Protein AF-A0A820ITS0-F1 (afdb_monomer_lite)

Radius of gyration: 26.29 Å; chains: 1; bounding box: 49×64×68 Å

Secondary structure (DSSP, 8-state):
----------------------------------------------SS---TTTTS-SSPPB-SS---PPTT-EEES--EEEETT-TTSS---TTSS--TT--SEEEE--TT---EEE----GGGTS-HHHHHT--

Foldseek 3Di:
DDDDDDDDDDDDDDDDDDDDDDDDDDDDDDDPPPPPPPPPVQDAQPPDDQDDCPLQPPDDADAQDDADDRPQKDKDARKGKHFAPRVNDPDHHPPPDDDPVSPGIDMDRDDPMDMDIDHDDDCVNRHPPCVVPPDD

pLDDT: mean 71.97, std 22.75, range [32.03, 97.5]

Structure (mmCIF, N/CA/C/O backbone):
data_AF-A0A820ITS0-F1
#
_entry.id   AF-A0A820ITS0-F1
#
loop_
_atom_site.group_PDB
_atom_site.id
_atom_site.type_symbol
_atom_site.label_atom_id
_atom_site.label_alt_id
_atom_site.label_comp_id
_atom_site.label_asym_id
_atom_site.label_entity_id
_atom_site.label_seq_id
_atom_site.pdbx_PDB_ins_code
_atom_site.Cartn_x
_atom_site.Cartn_y
_atom_site.Cartn_z
_atom_site.occupancy
_atom_site.B_iso_or_equiv
_atom_site.auth_seq_id
_atom_site.auth_comp_id
_atom_site.auth_asym_id
_atom_site.auth_atom_id
_atom_site.pdbx_PDB_model_num
ATOM 1 N N . MET A 1 1 ? -34.104 18.056 -37.088 1.00 41.88 1 MET A N 1
ATOM 2 C CA . MET A 1 1 ? -33.691 17.458 -35.801 1.00 41.88 1 MET A CA 1
ATOM 3 C C . MET A 1 1 ? -33.014 18.570 -35.006 1.00 41.88 1 MET A C 1
ATOM 5 O O . MET A 1 1 ? -32.030 19.108 -35.486 1.00 41.88 1 MET A O 1
ATOM 9 N N . THR A 1 2 ? -33.775 19.197 -34.096 1.00 40.41 2 THR A N 1
ATOM 10 C CA . THR A 1 2 ? -33.510 19.229 -32.630 1.00 40.41 2 THR A CA 1
ATOM 11 C C . THR A 1 2 ? -32.267 20.062 -32.281 1.00 40.41 2 THR A C 1
ATOM 13 O O . THR A 1 2 ? -31.155 19.615 -32.503 1.00 40.41 2 THR A O 1
ATOM 16 N N . SER A 1 3 ? -32.410 21.359 -31.987 1.00 33.25 3 SER A N 1
ATOM 17 C CA . SER A 1 3 ? -32.768 21.970 -30.685 1.00 33.25 3 SER A CA 1
ATOM 18 C C . SER A 1 3 ? -31.632 21.951 -29.653 1.00 33.25 3 SER A C 1
ATOM 20 O O . SER A 1 3 ? -31.383 20.912 -29.061 1.00 33.25 3 SER A O 1
ATOM 22 N N . THR A 1 4 ? -31.101 23.160 -29.413 1.00 32.50 4 THR A N 1
ATOM 23 C CA . THR A 1 4 ? -30.694 23.787 -28.129 1.00 32.50 4 THR A CA 1
ATOM 24 C C . THR A 1 4 ? -29.579 23.120 -27.296 1.00 32.50 4 THR A C 1
ATOM 26 O O . THR A 1 4 ? -29.365 21.926 -27.368 1.00 32.50 4 THR A O 1
ATOM 29 N N . ALA A 1 5 ? -28.776 23.811 -26.486 1.00 36.09 5 ALA A N 1
ATOM 30 C CA . ALA A 1 5 ? -28.807 25.181 -25.993 1.00 36.09 5 ALA A CA 1
ATOM 31 C C . ALA A 1 5 ? -27.381 25.709 -25.752 1.00 36.09 5 ALA A C 1
ATOM 33 O O . ALA A 1 5 ? -26.447 24.961 -25.475 1.00 36.09 5 ALA A O 1
ATOM 34 N N . SER A 1 6 ? -27.278 27.035 -25.811 1.00 38.72 6 SER A N 1
ATOM 35 C CA . SER A 1 6 ? -26.198 27.842 -25.252 1.00 38.72 6 SER A CA 1
ATOM 36 C C . SER A 1 6 ? -26.213 27.747 -23.721 1.00 38.72 6 SER A C 1
ATOM 38 O O . SER A 1 6 ? -27.283 27.716 -23.113 1.00 38.72 6 SER A O 1
ATOM 40 N N . SER A 1 7 ? -25.047 27.720 -23.081 1.00 35.53 7 SER A N 1
ATOM 41 C CA . SER A 1 7 ? -24.927 27.930 -21.635 1.00 35.53 7 SER A CA 1
ATOM 42 C C . SER A 1 7 ? -23.656 28.710 -21.335 1.00 35.53 7 SER A C 1
ATOM 44 O O . SER A 1 7 ? -22.553 28.180 -21.258 1.00 35.53 7 SER A O 1
ATOM 46 N N . SER A 1 8 ? -23.854 30.014 -21.201 1.00 34.47 8 SER A N 1
ATOM 47 C CA . SER A 1 8 ? -22.975 30.966 -20.539 1.00 34.47 8 SER A CA 1
ATOM 48 C C . SER A 1 8 ? -22.933 30.681 -19.037 1.00 34.47 8 SER A C 1
ATOM 50 O O . SER A 1 8 ? -23.976 30.724 -18.384 1.00 34.47 8 SER A O 1
ATOM 52 N N . ILE A 1 9 ? -21.742 30.459 -18.479 1.00 35.97 9 ILE A N 1
ATOM 53 C CA . ILE A 1 9 ? -21.517 30.534 -17.031 1.00 35.97 9 ILE A CA 1
ATOM 54 C C . ILE A 1 9 ? -20.547 31.683 -16.777 1.00 35.97 9 ILE A C 1
ATOM 56 O O . ILE A 1 9 ? -19.340 31.587 -16.979 1.00 35.97 9 ILE A O 1
ATOM 60 N N . THR A 1 10 ? -21.142 32.799 -16.379 1.00 35.81 10 THR A N 1
ATOM 61 C CA . THR A 1 10 ? -20.491 33.992 -15.855 1.00 35.81 10 THR A CA 1
ATOM 62 C C . THR A 1 10 ? -19.825 33.661 -14.524 1.00 35.81 10 THR A C 1
ATOM 64 O O . THR A 1 10 ? -20.499 33.332 -13.551 1.00 35.81 10 THR A O 1
ATOM 67 N N . THR A 1 11 ? -18.505 33.796 -14.457 1.00 37.62 11 THR A N 1
ATOM 68 C CA . THR A 1 11 ? -17.782 34.028 -13.203 1.00 37.62 11 THR A CA 1
ATOM 69 C C . THR A 1 11 ? -18.053 35.448 -12.711 1.00 37.62 11 THR A C 1
ATOM 71 O O . THR A 1 11 ? -17.920 36.382 -13.506 1.00 37.62 11 THR A O 1
ATOM 74 N N . PRO A 1 12 ? -18.274 35.655 -11.408 1.00 36.22 12 PRO A N 1
ATOM 75 C CA . PRO A 1 12 ? -17.825 36.888 -10.788 1.00 36.22 12 PRO A CA 1
ATOM 76 C C . PRO A 1 12 ? -16.720 36.597 -9.773 1.00 36.22 12 PRO A C 1
ATOM 78 O O . PRO A 1 12 ? -16.911 35.916 -8.767 1.00 36.22 12 PRO A O 1
ATOM 81 N N . LEU A 1 13 ? -15.550 37.155 -10.071 1.00 36.25 13 LEU A N 1
ATOM 82 C CA . LEU A 1 13 ? -14.481 37.406 -9.122 1.00 36.25 13 LEU A CA 1
ATOM 83 C C . LEU A 1 13 ? -14.757 38.782 -8.501 1.00 36.25 13 LEU A C 1
ATOM 85 O O . LEU A 1 13 ? -14.658 39.775 -9.217 1.00 36.25 13 LEU A O 1
ATOM 89 N N . THR A 1 14 ? -15.046 38.864 -7.200 1.00 32.22 14 THR A N 1
ATOM 90 C CA . THR A 1 14 ? -14.895 40.134 -6.470 1.00 32.22 14 THR A CA 1
ATOM 91 C C . THR A 1 14 ? -14.582 39.883 -4.999 1.00 32.22 14 THR A C 1
ATOM 93 O O . THR A 1 14 ? -15.432 39.463 -4.220 1.00 32.22 14 THR A O 1
ATOM 96 N N . SER A 1 15 ? -13.334 40.165 -4.625 1.00 34.19 15 SER A N 1
ATOM 97 C CA . SER A 1 15 ? -12.944 40.450 -3.247 1.00 34.19 15 SER A CA 1
ATOM 98 C C . SER A 1 15 ? -13.398 41.869 -2.911 1.00 34.19 15 SER A C 1
ATOM 100 O O . SER A 1 15 ? -13.127 42.807 -3.663 1.00 34.19 15 SER A O 1
ATOM 102 N N . THR A 1 16 ? -14.097 42.051 -1.796 1.00 32.03 16 THR A N 1
ATOM 103 C CA . THR A 1 16 ? -14.293 43.371 -1.192 1.00 32.03 16 THR A CA 1
ATOM 104 C C . THR A 1 16 ? -14.277 43.205 0.318 1.00 32.03 16 THR A C 1
ATOM 106 O O . THR A 1 16 ? -15.203 42.666 0.916 1.00 32.03 16 THR A O 1
ATOM 109 N N . SER A 1 17 ? -13.179 43.650 0.923 1.00 39.50 17 SER A N 1
ATOM 110 C CA . SER A 1 17 ? -13.069 43.874 2.357 1.00 39.50 17 SER A CA 1
ATOM 111 C C . SER A 1 17 ? -13.945 45.057 2.756 1.00 39.50 17 SER A C 1
ATOM 113 O O . SER A 1 17 ? -13.823 46.138 2.181 1.00 39.50 17 SER A O 1
ATOM 115 N N . SER A 1 18 ? -14.758 44.889 3.795 1.00 39.91 18 SER A N 1
ATOM 116 C CA . SER A 1 18 ? -15.326 46.008 4.547 1.00 39.91 18 SER A CA 1
ATOM 117 C C . SER A 1 18 ? -15.427 45.649 6.028 1.00 39.91 18 SER A C 1
ATOM 119 O O . SER A 1 18 ? -16.081 44.684 6.412 1.00 39.91 18 SER A O 1
ATOM 121 N N . THR A 1 19 ? -14.751 46.447 6.845 1.00 41.66 19 THR A N 1
ATOM 122 C CA . THR A 1 19 ? -14.820 46.521 8.305 1.00 41.66 19 THR A CA 1
ATOM 123 C C . THR A 1 19 ? -16.155 47.114 8.748 1.00 41.66 19 THR A C 1
ATOM 125 O O . THR A 1 19 ? -16.539 48.170 8.249 1.00 41.66 19 THR A O 1
ATOM 128 N N . THR A 1 20 ? -16.820 46.536 9.755 1.00 35.38 20 THR A N 1
ATOM 129 C CA . THR A 1 20 ? -17.687 47.317 10.659 1.00 35.3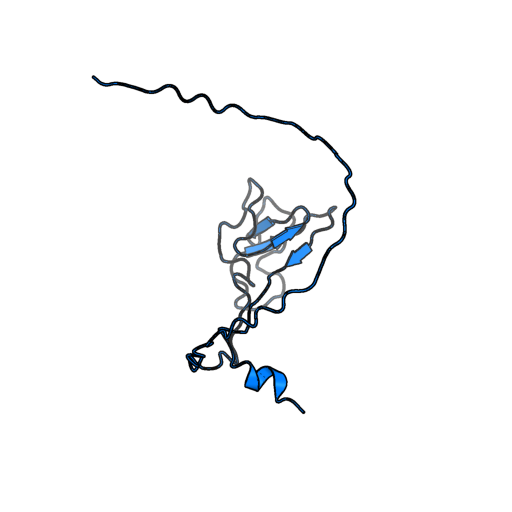8 20 THR A CA 1
ATOM 130 C C . THR A 1 20 ? -17.872 46.617 12.006 1.00 35.38 20 THR A C 1
ATOM 132 O O . THR A 1 20 ? -18.342 45.487 12.091 1.00 35.38 20 THR A O 1
ATOM 135 N N . THR A 1 21 ? -17.485 47.316 13.068 1.00 41.22 21 THR A N 1
ATOM 136 C CA . THR A 1 21 ? -17.756 47.025 14.478 1.00 41.22 21 THR A CA 1
ATOM 137 C C . THR A 1 21 ? -19.232 47.280 14.782 1.00 41.22 21 THR A C 1
ATOM 139 O O . THR A 1 21 ? -19.733 48.329 14.385 1.00 41.22 21 THR A O 1
ATOM 142 N N . SER A 1 22 ? -19.906 46.407 15.541 1.00 32.47 22 SER A N 1
ATOM 143 C CA . SER A 1 22 ? -20.938 46.795 16.522 1.00 32.47 22 SER A CA 1
ATOM 144 C C . SER A 1 22 ? -21.392 45.614 17.383 1.00 32.47 22 SER A C 1
ATOM 146 O O . SER A 1 22 ? -21.718 44.535 16.902 1.00 32.47 22 SER A O 1
ATOM 148 N N . SER A 1 23 ? -21.399 45.878 18.683 1.00 42.72 23 SER A N 1
ATOM 149 C CA . SER A 1 23 ? -21.990 45.139 19.798 1.00 42.72 23 SER A CA 1
ATOM 150 C C . SER A 1 23 ? -23.489 44.861 19.638 1.00 42.72 23 SER A C 1
ATOM 152 O O . SER A 1 23 ? -24.195 45.748 19.167 1.00 42.72 23 SER A O 1
ATOM 154 N N . THR A 1 24 ? -23.998 43.735 20.162 1.00 34.03 24 THR A N 1
ATOM 155 C CA . THR A 1 24 ? -25.052 43.682 21.210 1.00 34.03 24 THR A CA 1
ATOM 156 C C . THR A 1 24 ? -25.539 42.251 21.511 1.00 34.03 24 THR A C 1
ATOM 158 O O . THR A 1 24 ? -25.835 41.475 20.616 1.00 34.03 24 THR A O 1
ATOM 161 N N . THR A 1 25 ? -25.645 41.979 22.817 1.00 34.34 25 THR A N 1
ATOM 162 C CA . THR A 1 25 ? -26.730 41.273 23.526 1.00 34.34 25 THR A CA 1
ATOM 163 C C . THR A 1 25 ? -27.009 39.783 23.269 1.00 34.34 25 THR A C 1
ATOM 165 O O . THR A 1 25 ? -27.452 39.348 22.214 1.00 34.34 25 THR A O 1
ATOM 168 N N . SER A 1 26 ? -26.852 39.029 24.358 1.00 43.00 26 SER A N 1
ATOM 169 C CA . SER A 1 26 ? -27.226 37.636 24.591 1.00 43.00 26 SER A CA 1
ATOM 170 C C . SER A 1 26 ? -28.675 37.296 24.223 1.00 43.00 26 SER A C 1
ATOM 172 O O . SER A 1 26 ? -29.610 37.998 24.603 1.00 43.00 26 SER A O 1
ATOM 174 N N . THR A 1 27 ? -28.885 36.128 23.616 1.00 33.97 27 THR A N 1
ATOM 175 C CA . THR A 1 27 ? -30.142 35.374 23.739 1.00 33.97 27 THR A CA 1
ATOM 176 C C . THR A 1 27 ? -29.813 33.884 23.702 1.00 33.97 27 THR A C 1
ATOM 178 O O . THR A 1 27 ? -29.440 33.335 22.670 1.00 33.97 27 THR A O 1
ATOM 181 N N . THR A 1 28 ? -29.885 33.234 24.861 1.00 40.16 28 THR A N 1
ATOM 182 C CA . THR A 1 28 ? -29.683 31.791 25.003 1.00 40.16 28 THR A CA 1
ATOM 183 C C . THR A 1 28 ? -30.956 31.086 24.547 1.00 40.16 28 THR A C 1
ATOM 185 O O . THR A 1 28 ? -31.938 31.033 25.284 1.00 40.16 28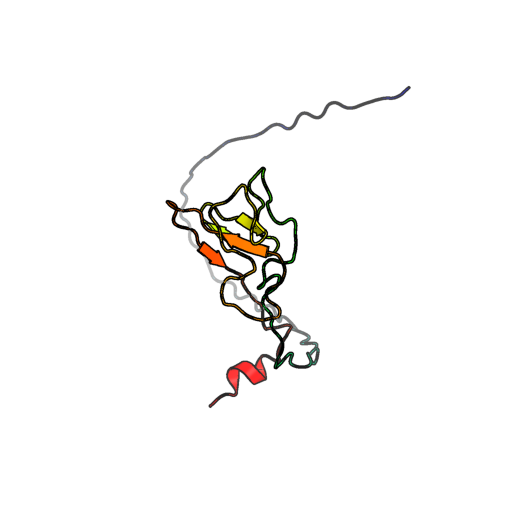 THR A O 1
ATOM 188 N N . THR A 1 29 ? -30.965 30.564 23.324 1.00 38.75 29 THR A N 1
ATOM 189 C CA . THR A 1 29 ? -31.999 29.631 22.865 1.00 38.75 29 THR A CA 1
ATOM 190 C C . THR A 1 29 ? -31.456 28.219 23.037 1.00 38.75 29 THR A C 1
ATOM 192 O O . THR A 1 29 ? -30.667 27.741 22.227 1.00 38.75 29 THR A O 1
ATOM 195 N N . SER A 1 30 ? -31.835 27.558 24.128 1.00 44.28 30 SER A N 1
ATOM 196 C CA . SER A 1 30 ? -31.520 26.146 24.346 1.00 44.28 30 SER A CA 1
ATOM 197 C C . SER A 1 30 ? -32.312 25.299 23.348 1.00 44.28 30 SER A C 1
ATOM 199 O O . SER A 1 30 ? -33.513 25.101 23.523 1.00 44.28 30 SER A O 1
ATOM 201 N N . LEU A 1 31 ? -31.657 24.818 22.288 1.00 45.41 31 LEU A N 1
ATOM 202 C CA . LEU A 1 31 ? -32.205 23.759 21.442 1.00 45.41 31 LEU A CA 1
ATOM 203 C C . LEU A 1 31 ? -32.060 22.426 22.182 1.00 45.41 31 LEU A C 1
ATOM 205 O O . LEU A 1 31 ? -30.956 21.921 22.376 1.00 45.41 31 LEU A O 1
ATOM 209 N N . THR A 1 32 ? -33.185 21.849 22.588 1.00 47.66 32 THR A N 1
ATOM 210 C CA . THR A 1 32 ? -33.262 20.468 23.063 1.00 47.66 32 THR A CA 1
ATOM 211 C C . THR A 1 32 ? -33.162 19.544 21.852 1.00 47.66 32 THR A C 1
ATOM 213 O O . THR A 1 32 ? -34.160 19.210 21.218 1.00 47.66 32 THR A O 1
ATOM 216 N N . THR A 1 33 ? -31.944 19.154 21.484 1.00 44.41 33 THR A N 1
ATOM 217 C CA . THR A 1 33 ? -31.723 18.136 20.454 1.00 44.41 33 THR A CA 1
ATOM 218 C C . THR A 1 33 ? -31.997 16.773 21.079 1.00 44.41 33 THR A C 1
ATOM 220 O O . THR A 1 33 ? -31.174 16.241 21.820 1.00 44.41 33 THR A O 1
ATOM 223 N N . THR A 1 34 ? -33.174 16.200 20.828 1.00 43.03 34 THR A N 1
ATOM 224 C CA . THR A 1 34 ? -33.442 14.795 21.153 1.00 43.03 34 THR A CA 1
ATOM 225 C C . THR A 1 34 ? -32.614 13.928 20.206 1.00 43.03 34 THR A C 1
ATOM 227 O O . THR A 1 34 ? -33.059 13.570 19.119 1.00 43.03 34 THR A O 1
ATOM 230 N N . THR A 1 35 ? -31.376 13.620 20.585 1.00 47.41 35 THR A N 1
ATOM 231 C CA . THR A 1 35 ? -30.590 12.574 19.933 1.00 47.41 35 THR A CA 1
ATOM 232 C C . THR A 1 35 ? -31.221 11.234 20.289 1.00 47.41 35 THR A C 1
ATOM 234 O O . THR A 1 35 ? -30.962 10.669 21.350 1.00 47.41 35 THR A O 1
ATOM 237 N N . THR A 1 36 ? -32.088 10.724 19.417 1.00 40.72 36 THR A N 1
ATOM 238 C CA . THR A 1 36 ? -32.414 9.298 19.389 1.00 40.72 36 THR A CA 1
ATOM 239 C C . THR A 1 36 ? -31.149 8.551 18.994 1.00 40.72 36 THR A C 1
ATOM 241 O O . THR A 1 36 ? -30.854 8.378 17.812 1.00 40.72 36 THR A O 1
ATOM 244 N N . THR A 1 37 ? -30.364 8.160 19.996 1.00 48.59 37 THR A N 1
ATOM 245 C CA . THR A 1 37 ? -29.227 7.261 19.835 1.00 48.59 37 THR A CA 1
ATOM 246 C C . THR A 1 37 ? -29.791 5.879 19.537 1.00 48.59 37 THR A C 1
ATOM 248 O O . THR A 1 37 ? -30.033 5.073 20.434 1.00 48.59 37 THR A O 1
ATOM 251 N N . THR A 1 38 ? -30.068 5.604 18.266 1.00 46.78 38 THR A N 1
ATOM 252 C CA . THR A 1 38 ? -30.229 4.227 17.811 1.00 46.78 38 THR A CA 1
ATOM 253 C C . THR A 1 38 ? -28.852 3.589 17.946 1.00 46.78 38 THR A C 1
ATOM 255 O O . THR A 1 38 ? -28.009 3.752 17.068 1.00 46.78 38 THR A O 1
ATOM 258 N N . SER A 1 39 ? -28.595 2.928 19.079 1.00 51.97 39 SER A N 1
ATOM 259 C CA . SER A 1 39 ? -27.429 2.062 19.256 1.00 51.97 39 SER A CA 1
ATOM 260 C C . SER A 1 39 ? -27.537 0.919 18.254 1.00 51.97 39 SER A C 1
ATOM 262 O O . SER A 1 39 ? -28.071 -0.148 18.557 1.00 51.97 39 SER A O 1
ATOM 264 N N . ALA A 1 40 ? -27.047 1.146 17.037 1.00 58.03 40 ALA A N 1
ATOM 265 C CA . ALA A 1 40 ? -26.638 0.058 16.178 1.00 58.03 40 ALA A CA 1
ATOM 266 C C . ALA A 1 40 ? -25.576 -0.707 16.970 1.00 58.03 40 ALA A C 1
ATOM 268 O O . ALA A 1 40 ? -24.526 -0.167 17.307 1.00 58.03 40 ALA A O 1
ATOM 269 N N . THR A 1 41 ? -25.897 -1.937 17.362 1.00 52.56 41 THR A N 1
ATOM 270 C CA . THR A 1 41 ? -24.906 -2.827 17.960 1.00 52.56 41 THR A CA 1
ATOM 271 C C . THR A 1 41 ? -23.997 -3.268 16.822 1.00 52.56 41 THR A C 1
ATOM 273 O O . THR A 1 41 ? -24.262 -4.267 16.160 1.00 52.56 41 THR A O 1
ATOM 276 N N . THR A 1 42 ? -22.982 -2.464 16.522 1.00 59.03 42 THR A N 1
ATOM 277 C CA . THR A 1 42 ? -21.907 -2.845 15.613 1.00 59.03 42 THR A CA 1
ATOM 278 C C . THR A 1 42 ? -21.159 -4.003 16.259 1.00 59.03 42 THR A C 1
ATOM 280 O O . THR A 1 42 ? -20.593 -3.882 17.348 1.00 59.03 42 THR A O 1
ATOM 283 N N . THR A 1 43 ? -21.230 -5.175 15.625 1.00 66.81 43 THR A N 1
ATOM 284 C CA . THR A 1 43 ? -20.371 -6.301 15.982 1.00 66.81 43 THR A CA 1
ATOM 285 C C . THR A 1 43 ? -18.938 -5.849 15.779 1.00 66.81 43 THR A C 1
ATOM 287 O O . THR A 1 43 ? -18.571 -5.452 14.680 1.00 66.81 43 THR A O 1
ATOM 290 N N . ALA A 1 44 ? -18.155 -5.872 16.851 1.00 69.00 44 ALA A N 1
ATOM 291 C CA . ALA A 1 44 ? -16.795 -5.382 16.812 1.00 69.00 44 ALA A CA 1
ATOM 292 C C . ALA A 1 44 ? -15.947 -6.206 15.828 1.00 69.00 44 ALA A C 1
ATOM 294 O O . ALA A 1 44 ? -15.783 -7.418 15.991 1.00 69.00 44 ALA A O 1
ATOM 295 N N . ALA A 1 45 ? -15.413 -5.537 14.814 1.00 76.25 45 ALA A N 1
ATOM 296 C CA . ALA A 1 45 ? -14.552 -6.070 13.779 1.00 76.25 45 ALA A CA 1
ATOM 297 C C . ALA A 1 45 ? -13.117 -6.192 14.310 1.00 76.25 45 ALA A C 1
ATOM 299 O O . ALA A 1 45 ? -12.208 -5.442 13.954 1.00 76.25 45 ALA A O 1
ATOM 300 N N . PHE A 1 46 ? -12.920 -7.134 15.229 1.00 82.31 46 PHE A N 1
ATOM 301 C CA . PHE A 1 46 ? -11.591 -7.494 15.711 1.00 82.31 46 PHE A CA 1
ATOM 302 C C . PHE A 1 46 ? -10.939 -8.534 14.800 1.00 82.31 46 PHE A C 1
ATOM 304 O O . PHE A 1 46 ? -11.617 -9.332 14.155 1.00 82.31 46 PHE A O 1
ATOM 311 N N . ASN A 1 47 ? -9.603 -8.559 14.809 1.00 87.94 47 ASN A N 1
ATOM 312 C CA . ASN A 1 47 ? -8.789 -9.534 14.077 1.00 87.94 47 ASN A CA 1
ATOM 313 C C . ASN A 1 47 ? -8.980 -9.507 12.546 1.00 87.94 47 ASN A C 1
ATOM 315 O O . ASN A 1 47 ? -8.784 -10.517 11.873 1.00 87.94 47 ASN A O 1
ATOM 319 N N . ILE A 1 48 ? -9.349 -8.348 11.996 1.00 90.19 48 ILE A N 1
ATOM 320 C CA . ILE A 1 48 ? -9.360 -8.088 10.555 1.00 90.19 48 ILE A CA 1
ATOM 321 C C . ILE A 1 48 ? -8.446 -6.906 10.227 1.00 90.19 48 ILE A C 1
ATOM 323 O O . ILE A 1 48 ? -8.241 -6.020 11.058 1.00 90.19 48 ILE A O 1
ATOM 327 N N . ASN A 1 49 ? -7.900 -6.883 9.011 1.00 90.75 49 ASN A N 1
ATOM 328 C CA . ASN A 1 49 ? -7.176 -5.720 8.513 1.00 90.75 49 ASN A CA 1
ATOM 329 C C . ASN A 1 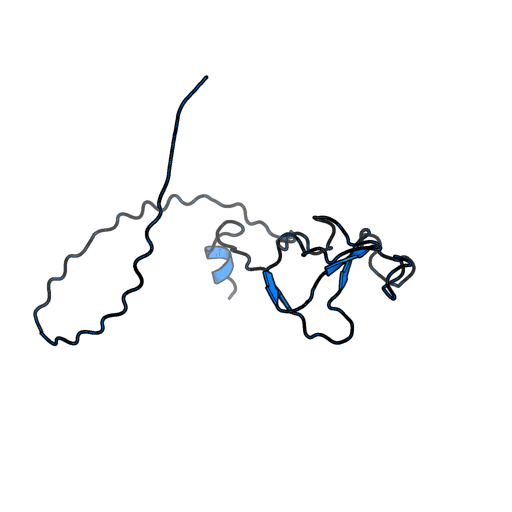49 ? -8.180 -4.693 7.971 1.00 90.75 49 ASN A C 1
ATOM 331 O O . ASN A 1 49 ? -8.932 -4.995 7.049 1.00 90.75 49 ASN A O 1
ATOM 335 N N . LEU A 1 50 ? -8.182 -3.490 8.544 1.00 93.69 50 LEU A N 1
ATOM 336 C CA . LEU A 1 50 ? -9.030 -2.381 8.096 1.00 93.69 50 LEU A CA 1
ATOM 337 C C . LEU A 1 50 ? -8.365 -1.534 6.999 1.00 93.69 50 LEU A C 1
ATOM 339 O O . LEU A 1 50 ? -9.015 -0.671 6.412 1.00 93.69 50 LEU A O 1
ATOM 343 N N . ILE A 1 51 ? -7.075 -1.754 6.726 1.00 95.06 51 ILE A N 1
ATOM 344 C CA . ILE A 1 51 ? -6.370 -1.088 5.631 1.00 95.06 51 ILE A CA 1
ATOM 345 C C . ILE A 1 51 ? -6.883 -1.671 4.321 1.00 95.06 51 ILE A C 1
ATOM 347 O O . ILE A 1 51 ? -6.719 -2.857 4.034 1.00 95.06 51 ILE A O 1
ATOM 351 N N . THR A 1 52 ? -7.477 -0.814 3.503 1.00 95.00 52 THR A N 1
ATOM 352 C CA . THR A 1 52 ? -7.897 -1.197 2.155 1.00 95.00 52 THR A CA 1
ATOM 353 C C . THR A 1 52 ? -6.690 -1.198 1.224 1.00 95.00 52 THR A C 1
ATOM 355 O O . THR A 1 52 ? -5.836 -0.325 1.338 1.00 95.00 52 THR A O 1
ATOM 358 N N . ASN A 1 53 ? -6.590 -2.160 0.303 1.00 95.00 53 ASN A N 1
ATOM 359 C CA . ASN A 1 53 ? -5.481 -2.221 -0.660 1.00 95.00 53 ASN A CA 1
ATOM 360 C C . ASN A 1 53 ? -4.088 -2.078 -0.001 1.00 95.00 53 ASN A C 1
ATOM 362 O O . ASN A 1 53 ? -3.245 -1.303 -0.458 1.00 95.00 53 ASN A O 1
ATOM 366 N N . GLY A 1 54 ? -3.878 -2.741 1.143 1.00 94.19 54 GLY A N 1
ATOM 367 C CA . GLY A 1 54 ? -2.607 -2.692 1.876 1.00 94.19 54 GLY A CA 1
ATOM 368 C C . GLY A 1 54 ? -1.463 -3.417 1.165 1.00 94.19 54 GLY A C 1
ATOM 369 O O . GLY A 1 54 ? -0.297 -3.128 1.413 1.00 94.19 54 GLY A O 1
ATOM 370 N N . ASP A 1 55 ? -1.819 -4.329 0.272 1.00 93.06 55 ASP A N 1
ATOM 371 C CA . ASP A 1 55 ? -0.959 -5.184 -0.540 1.00 93.06 55 ASP A CA 1
ATOM 372 C C . ASP A 1 55 ? -0.734 -4.649 -1.962 1.00 93.06 55 ASP A C 1
ATOM 374 O O . ASP A 1 55 ? 0.032 -5.238 -2.709 1.00 93.06 55 ASP A O 1
ATOM 378 N N . ALA A 1 56 ? -1.348 -3.519 -2.326 1.00 93.94 56 ALA A N 1
ATOM 379 C CA . ALA A 1 56 ? -1.276 -2.942 -3.668 1.00 93.94 56 ALA A CA 1
ATOM 380 C C . ALA A 1 56 ? -1.901 -3.817 -4.774 1.00 93.94 56 ALA A C 1
ATOM 382 O O . ALA A 1 56 ? -1.531 -3.678 -5.936 1.00 93.94 56 ALA A O 1
ATOM 383 N N . GLU A 1 57 ? -2.860 -4.690 -4.460 1.00 94.19 57 GLU A N 1
ATOM 384 C CA . GLU A 1 57 ? -3.510 -5.568 -5.450 1.00 94.19 57 GLU A CA 1
ATOM 385 C C . GLU A 1 57 ? -4.811 -4.986 -6.032 1.00 94.19 57 GLU A C 1
ATOM 387 O O . GLU A 1 57 ? -5.405 -5.533 -6.962 1.00 94.19 57 GLU A O 1
ATOM 392 N N . THR A 1 58 ? -5.276 -3.847 -5.515 1.00 94.12 58 THR A N 1
ATOM 393 C CA . THR A 1 58 ? -6.449 -3.141 -6.044 1.00 94.12 58 THR A CA 1
ATOM 394 C C . THR A 1 58 ? -6.029 -2.044 -7.012 1.00 94.12 58 THR A C 1
ATOM 396 O O . THR A 1 58 ? -5.319 -1.109 -6.647 1.00 94.12 58 THR A O 1
ATOM 399 N N . GLY A 1 59 ? -6.555 -2.106 -8.234 1.00 89.62 59 GLY A N 1
ATOM 400 C CA . GLY A 1 59 ? -6.231 -1.165 -9.305 1.00 89.62 59 GLY A CA 1
ATOM 401 C C . GLY A 1 59 ? -5.289 -1.774 -10.336 1.00 89.62 59 GLY A C 1
ATOM 402 O O . GLY A 1 59 ? -5.027 -2.972 -10.329 1.00 89.62 59 GLY A O 1
ATOM 403 N N . SER A 1 60 ? -4.829 -0.952 -11.278 1.00 88.19 60 SER A N 1
ATOM 404 C CA . SER A 1 60 ? -3.836 -1.400 -12.255 1.00 88.19 60 SER A CA 1
ATOM 405 C C . SER A 1 60 ? -2.441 -1.287 -11.662 1.00 88.19 60 SER A C 1
ATOM 407 O O . SER A 1 60 ? -2.065 -0.254 -11.117 1.00 88.19 60 SER A O 1
ATOM 409 N N . CYS A 1 61 ? -1.656 -2.340 -11.822 1.00 86.88 61 CYS A N 1
ATOM 410 C CA . CYS A 1 61 ? -0.238 -2.279 -11.546 1.00 86.88 61 CYS A CA 1
ATOM 411 C C . CYS A 1 61 ? 0.473 -1.795 -12.798 1.00 86.88 61 CYS A C 1
ATOM 413 O O . CYS A 1 61 ? 0.283 -2.345 -13.886 1.00 86.88 61 CYS A O 1
ATOM 415 N N . GLN A 1 62 ? 1.279 -0.755 -12.646 1.00 80.25 62 GLN A N 1
ATOM 416 C CA . GLN A 1 62 ? 2.123 -0.256 -13.706 1.00 80.25 62 GLN A CA 1
ATOM 417 C C . GLN A 1 62 ? 3.069 -1.372 -14.168 1.00 80.25 62 GLN A C 1
ATOM 419 O O . GLN A 1 62 ? 3.843 -1.920 -13.382 1.00 80.25 62 GLN A O 1
ATOM 424 N N . GLY A 1 63 ? 2.975 -1.673 -15.462 1.00 70.94 63 GLY A N 1
ATOM 425 C CA . GLY A 1 63 ? 4.024 -2.331 -16.229 1.00 70.94 63 GLY A CA 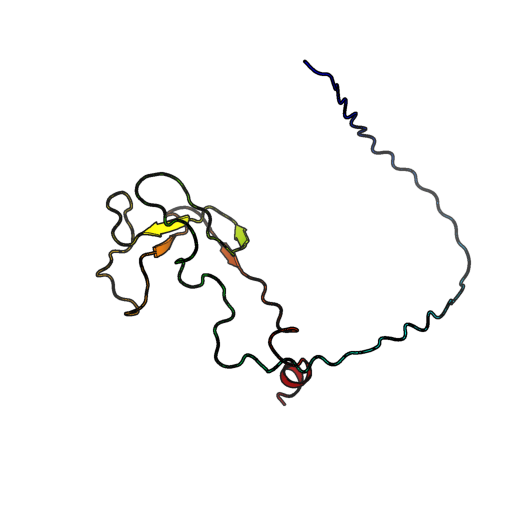1
ATOM 426 C C . GLY A 1 63 ? 4.895 -1.297 -16.958 1.00 70.94 63 GLY A C 1
ATOM 427 O O . GLY A 1 63 ? 5.078 -0.161 -16.521 1.00 70.94 63 GLY A O 1
ATOM 428 N N . SER A 1 64 ? 5.325 -1.619 -18.175 1.00 62.97 64 SER A N 1
ATOM 429 C CA . SER A 1 64 ? 6.299 -0.829 -18.938 1.00 62.97 64 SER A CA 1
ATOM 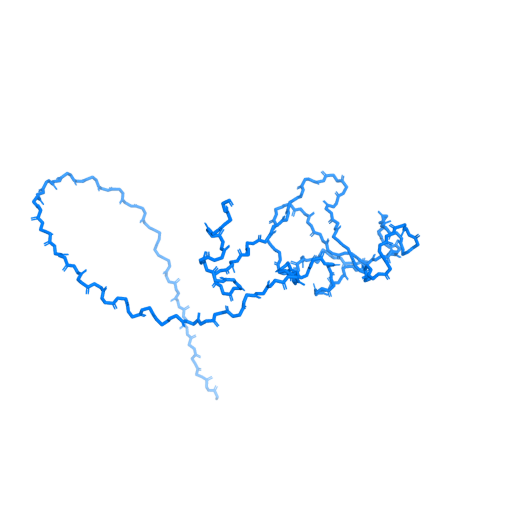430 C C . SER A 1 64 ? 5.883 0.584 -19.390 1.00 62.97 64 SER A C 1
ATOM 432 O O . SER A 1 64 ? 6.630 1.218 -20.139 1.00 62.97 64 SER A O 1
ATOM 434 N N . SER A 1 65 ? 4.713 1.121 -19.020 1.00 55.19 65 SER A N 1
ATOM 435 C CA . SER A 1 65 ? 4.289 2.473 -19.432 1.00 55.19 65 SER A CA 1
ATOM 436 C C . SER A 1 65 ? 3.283 3.127 -18.475 1.00 55.19 65 SER A C 1
ATOM 438 O O . SER A 1 65 ? 2.148 2.680 -18.368 1.00 55.19 65 SER A O 1
ATOM 440 N N . GLY A 1 66 ? 3.686 4.257 -17.878 1.00 64.25 66 GLY A N 1
ATOM 441 C CA . GLY A 1 66 ? 2.802 5.231 -17.216 1.00 64.25 66 GLY A CA 1
ATOM 442 C C . GLY A 1 66 ? 2.596 5.042 -15.708 1.00 64.25 66 GLY A C 1
ATOM 443 O O . GLY A 1 66 ? 2.397 3.935 -15.239 1.00 64.25 66 GLY A O 1
ATOM 444 N N . ILE A 1 67 ? 2.604 6.145 -14.950 1.00 69.81 67 ILE A N 1
ATOM 445 C CA . ILE A 1 67 ? 2.370 6.154 -13.494 1.00 69.81 67 ILE A CA 1
ATOM 446 C C . ILE A 1 67 ? 0.923 5.747 -13.209 1.00 69.81 67 ILE A C 1
ATOM 448 O O . ILE A 1 67 ? 0.006 6.394 -13.717 1.00 69.81 67 ILE A O 1
ATOM 452 N N . THR A 1 68 ? 0.719 4.725 -12.373 1.00 80.56 68 THR A N 1
ATOM 453 C CA . THR A 1 68 ? -0.621 4.377 -11.888 1.00 80.56 68 THR A CA 1
ATOM 454 C C . THR A 1 68 ? -0.780 4.774 -10.431 1.00 80.56 68 THR A C 1
ATOM 456 O O . THR A 1 68 ? -0.033 4.325 -9.564 1.00 80.56 68 THR A O 1
ATOM 459 N N . SER A 1 69 ? -1.773 5.620 -10.164 1.00 87.31 69 SER A N 1
ATOM 460 C CA . SER A 1 69 ? -2.111 6.050 -8.813 1.00 87.31 69 SER A CA 1
ATOM 461 C C . SER A 1 69 ? -2.618 4.880 -7.962 1.00 87.31 69 SER A C 1
ATOM 463 O O . SER A 1 69 ? -3.557 4.200 -8.383 1.00 87.31 69 SER A O 1
ATOM 465 N N . PRO A 1 70 ? -2.074 4.685 -6.748 1.00 91.25 70 PRO A N 1
ATOM 466 C CA . PRO A 1 70 ? -2.594 3.725 -5.782 1.00 91.25 70 PRO A CA 1
ATOM 467 C C . PRO A 1 70 ? -4.074 3.961 -5.473 1.00 91.25 70 PRO A C 1
ATOM 469 O O . PRO A 1 70 ? -4.470 5.044 -5.034 1.00 91.25 70 PRO A O 1
ATOM 472 N N . VAL A 1 71 ? -4.903 2.938 -5.671 1.00 93.12 71 VAL A N 1
ATOM 473 C CA . VAL A 1 71 ? -6.341 3.018 -5.383 1.00 93.12 71 VAL A CA 1
ATOM 474 C C . VAL A 1 71 ? -6.576 2.934 -3.873 1.00 93.12 71 VAL A C 1
ATOM 476 O O . VAL A 1 71 ? -5.998 2.081 -3.205 1.00 93.12 71 VAL A O 1
ATOM 479 N N . GLY A 1 72 ? -7.434 3.801 -3.328 1.00 94.44 72 GLY A N 1
ATOM 480 C CA . GLY A 1 72 ? -7.816 3.787 -1.905 1.00 94.44 72 GLY A CA 1
ATOM 481 C C . GLY A 1 72 ? -6.855 4.517 -0.959 1.00 94.44 72 GLY A C 1
ATOM 482 O O . GLY A 1 72 ? -7.113 4.587 0.240 1.00 94.44 72 GLY A O 1
ATOM 483 N N . TRP A 1 73 ? -5.778 5.108 -1.478 1.00 95.56 73 TRP A N 1
ATOM 484 C CA . TRP A 1 73 ? -4.777 5.815 -0.681 1.00 95.56 73 TRP A CA 1
ATOM 485 C C . TRP A 1 73 ? -4.781 7.317 -0.953 1.00 95.56 73 TRP A C 1
ATOM 487 O O . TRP A 1 73 ? -4.875 7.755 -2.098 1.00 95.56 73 TRP A O 1
ATOM 497 N N . ASN A 1 74 ? -4.602 8.110 0.103 1.00 96.06 74 ASN A N 1
ATOM 498 C CA . ASN A 1 74 ? -4.160 9.495 -0.037 1.00 96.06 74 ASN A CA 1
ATOM 499 C C . ASN A 1 74 ? -2.635 9.515 -0.073 1.00 96.06 74 ASN A C 1
ATOM 501 O O . ASN A 1 74 ? -1.996 8.691 0.585 1.00 96.06 74 ASN A O 1
ATOM 505 N N . TYR A 1 75 ? -2.045 10.443 -0.822 1.00 94.19 75 TYR A N 1
ATOM 506 C CA . TYR A 1 75 ? -0.596 10.498 -0.963 1.00 94.19 75 TYR A CA 1
ATOM 507 C C . TYR A 1 75 ? -0.075 11.888 -1.326 1.00 94.19 75 TYR A C 1
ATOM 509 O O . TYR A 1 75 ? -0.795 12.732 -1.862 1.00 94.19 75 TYR A O 1
ATOM 517 N N . ASN A 1 76 ? 1.205 12.107 -1.034 1.00 93.06 76 ASN A N 1
ATOM 518 C CA . ASN A 1 76 ? 1.988 13.253 -1.477 1.00 93.06 76 ASN A CA 1
ATOM 519 C C . ASN A 1 76 ? 3.294 12.750 -2.106 1.00 93.06 76 ASN A C 1
ATOM 521 O O . ASN A 1 76 ? 3.888 11.789 -1.620 1.00 93.06 76 ASN A O 1
ATOM 525 N N . GLY A 1 77 ? 3.745 13.416 -3.165 1.00 90.31 77 GLY A N 1
ATOM 526 C CA . GLY A 1 77 ? 4.896 12.996 -3.956 1.00 90.31 77 GLY A CA 1
ATOM 527 C C . GLY A 1 77 ? 4.551 11.938 -5.013 1.00 90.31 77 GLY A C 1
ATOM 528 O O . GLY A 1 77 ? 3.399 11.507 -5.133 1.00 90.31 77 GLY A O 1
ATOM 529 N N . PRO A 1 78 ? 5.536 11.556 -5.841 1.00 88.56 78 PRO A N 1
ATOM 530 C CA . PRO A 1 78 ? 5.345 10.579 -6.897 1.00 88.56 78 PRO A CA 1
ATOM 531 C C . PRO A 1 78 ? 5.323 9.157 -6.326 1.00 88.56 78 PRO A C 1
ATOM 533 O O . PRO A 1 78 ? 6.352 8.581 -5.975 1.00 88.56 78 PRO A O 1
ATOM 536 N N . ILE A 1 79 ? 4.132 8.572 -6.293 1.00 89.31 79 ILE A N 1
ATOM 537 C CA . ILE A 1 79 ? 3.913 7.168 -5.959 1.00 89.31 79 ILE A CA 1
ATOM 538 C C . ILE A 1 79 ? 3.312 6.431 -7.151 1.00 89.31 79 ILE A C 1
ATOM 540 O O . ILE A 1 79 ? 2.509 6.990 -7.899 1.00 89.31 79 ILE A O 1
ATOM 544 N N . THR A 1 80 ? 3.687 5.168 -7.315 1.00 89.12 80 THR A N 1
ATOM 545 C CA . THR A 1 80 ? 3.023 4.249 -8.236 1.00 89.12 80 THR A CA 1
ATOM 546 C C . THR A 1 80 ? 2.909 2.853 -7.622 1.00 89.12 80 THR A C 1
ATOM 548 O O . THR A 1 80 ? 3.610 2.528 -6.662 1.00 89.12 80 THR A O 1
ATOM 551 N N . GLN A 1 81 ? 2.021 2.035 -8.171 1.00 90.38 81 GLN A N 1
ATOM 552 C CA . GLN A 1 81 ? 1.924 0.595 -7.926 1.00 90.38 81 GLN A CA 1
ATOM 553 C C . GLN A 1 81 ? 2.579 -0.122 -9.106 1.00 90.38 81 GLN A C 1
ATOM 555 O O . GLN A 1 81 ? 2.196 0.153 -10.236 1.00 90.38 81 GLN A O 1
ATOM 560 N N . VAL A 1 82 ? 3.546 -1.012 -8.879 1.00 89.88 82 VAL A N 1
ATOM 561 C CA . VAL A 1 82 ? 4.352 -1.665 -9.934 1.00 89.88 82 VAL A CA 1
ATOM 562 C C . VAL A 1 82 ? 4.255 -3.177 -9.813 1.00 89.88 82 VAL A C 1
ATOM 564 O O . VAL A 1 82 ? 4.115 -3.693 -8.707 1.00 89.88 82 VAL A O 1
ATOM 567 N N . ILE A 1 83 ? 4.344 -3.883 -10.939 1.00 91.19 83 ILE A N 1
ATOM 568 C CA . ILE A 1 83 ? 4.409 -5.349 -10.972 1.00 91.19 83 ILE A CA 1
ATOM 569 C C . ILE A 1 83 ? 5.808 -5.827 -10.562 1.00 91.19 83 ILE A C 1
ATOM 571 O O . ILE A 1 83 ? 6.828 -5.285 -10.996 1.00 91.19 83 ILE A O 1
ATOM 575 N N . TYR A 1 84 ? 5.874 -6.887 -9.762 1.00 91.81 84 TYR A N 1
ATOM 576 C CA . TYR A 1 84 ? 7.129 -7.576 -9.479 1.00 91.81 84 TYR A CA 1
ATOM 577 C C . TYR A 1 84 ? 7.809 -8.088 -10.751 1.00 91.81 84 TYR A C 1
ATOM 579 O O . TYR A 1 84 ? 7.190 -8.731 -11.595 1.00 91.81 84 TYR A O 1
ATOM 587 N N . SER A 1 85 ? 9.129 -7.932 -10.835 1.00 90.31 85 SER A N 1
ATOM 588 C CA . SER A 1 85 ? 9.936 -8.371 -11.990 1.00 90.31 85 SER A CA 1
ATOM 589 C C . SER A 1 85 ? 9.562 -7.713 -13.322 1.00 90.31 85 SER A C 1
ATOM 591 O O . SER A 1 85 ? 9.817 -8.301 -14.375 1.00 90.31 85 SER A O 1
ATOM 593 N N . ASP A 1 86 ? 8.967 -6.517 -13.308 1.00 86.75 86 ASP A N 1
ATOM 594 C CA . ASP A 1 86 ? 8.771 -5.759 -14.543 1.00 86.75 86 ASP A CA 1
ATOM 595 C C . ASP A 1 86 ? 10.141 -5.439 -15.179 1.00 86.75 86 ASP A C 1
ATOM 597 O O . ASP A 1 86 ? 10.936 -4.717 -14.575 1.00 86.75 86 ASP A O 1
ATOM 601 N N . PRO A 1 87 ? 10.443 -5.931 -16.397 1.00 82.19 87 PRO A N 1
ATOM 602 C CA . PRO A 1 87 ? 11.723 -5.672 -17.054 1.00 82.19 87 PRO A CA 1
ATOM 603 C C . PRO A 1 87 ? 11.957 -4.189 -17.377 1.00 82.19 87 PRO A C 1
ATOM 605 O O . PRO A 1 87 ? 13.096 -3.796 -17.636 1.00 82.19 87 PRO A O 1
ATOM 608 N N . ALA A 1 88 ? 10.908 -3.363 -17.391 1.00 79.62 88 ALA A N 1
ATOM 609 C CA . ALA A 1 88 ? 11.016 -1.927 -17.622 1.00 79.62 88 ALA A CA 1
ATOM 610 C C . ALA A 1 88 ? 11.399 -1.129 -16.363 1.00 79.62 88 ALA A C 1
ATOM 612 O O . ALA A 1 88 ? 11.741 0.050 -16.478 1.00 79.62 88 ALA A O 1
ATOM 613 N N . PHE A 1 89 ? 11.369 -1.748 -15.178 1.00 76.06 89 PHE A N 1
ATOM 614 C CA . PHE A 1 89 ? 11.724 -1.117 -13.910 1.00 76.06 89 PHE A CA 1
ATOM 615 C C . PHE A 1 89 ? 12.885 -1.847 -13.233 1.00 76.06 89 PHE A C 1
ATOM 617 O O . PHE A 1 89 ? 12.888 -3.064 -13.081 1.00 76.06 89 PHE A O 1
ATOM 624 N N . VAL A 1 90 ? 13.863 -1.085 -12.734 1.00 75.12 90 VAL A N 1
ATOM 625 C CA . VAL A 1 90 ? 14.852 -1.611 -11.779 1.00 75.12 90 VAL A CA 1
ATOM 626 C C . VAL A 1 90 ? 14.167 -1.677 -10.413 1.00 75.12 90 VAL A C 1
ATOM 628 O O . VAL A 1 90 ? 14.283 -0.766 -9.596 1.00 75.12 90 VAL A O 1
ATOM 631 N N . GLY A 1 91 ? 13.336 -2.703 -10.246 1.00 81.75 91 GLY A N 1
ATOM 632 C CA . GLY A 1 91 ? 12.440 -2.891 -9.113 1.00 81.75 91 GLY A CA 1
ATOM 633 C C . GLY A 1 91 ? 12.697 -4.186 -8.352 1.00 81.75 91 GLY A C 1
ATOM 634 O O . GLY A 1 91 ? 13.727 -4.836 -8.525 1.00 81.75 91 GLY A O 1
ATOM 635 N N . MET A 1 92 ? 11.738 -4.554 -7.504 1.00 89.50 92 MET A N 1
ATOM 636 C CA . MET A 1 92 ? 11.790 -5.817 -6.770 1.00 89.50 92 MET A CA 1
ATOM 637 C C . MET A 1 92 ? 11.452 -6.978 -7.710 1.00 89.50 92 MET A C 1
ATOM 639 O O . MET A 1 92 ? 10.494 -6.911 -8.489 1.00 89.50 92 MET A O 1
ATOM 643 N N . ALA A 1 93 ? 12.219 -8.057 -7.624 1.00 90.94 93 ALA A N 1
ATOM 644 C CA . ALA A 1 93 ? 11.956 -9.300 -8.328 1.00 90.94 93 ALA A CA 1
ATOM 645 C C . ALA A 1 93 ? 10.943 -10.157 -7.563 1.00 90.94 93 ALA A C 1
ATOM 647 O O . ALA A 1 93 ? 10.792 -10.075 -6.341 1.00 90.94 93 ALA A O 1
ATOM 648 N N . SER A 1 94 ? 10.261 -11.051 -8.273 1.00 90.44 94 SER A N 1
ATOM 649 C CA . SER A 1 94 ? 9.331 -11.991 -7.655 1.00 90.44 94 SER A CA 1
ATOM 650 C C . SER A 1 94 ? 10.052 -13.011 -6.762 1.00 90.44 94 SER A C 1
ATOM 652 O O . SER A 1 94 ? 9.453 -13.543 -5.834 1.00 90.44 94 SER A O 1
ATOM 654 N N . SER A 1 95 ? 11.346 -13.231 -6.992 1.00 92.19 95 SER A N 1
ATOM 655 C CA . SER A 1 95 ? 12.220 -14.076 -6.176 1.00 92.19 95 SER A CA 1
ATOM 656 C C . SER A 1 95 ? 12.787 -13.390 -4.933 1.00 92.19 95 SER A C 1
ATOM 658 O O . SER A 1 95 ? 13.438 -14.061 -4.132 1.00 92.19 95 SER A O 1
ATOM 660 N N . ASP A 1 96 ? 12.605 -12.075 -4.783 1.00 93.75 96 ASP A N 1
ATOM 661 C CA . ASP A 1 96 ? 13.110 -11.370 -3.606 1.00 93.75 96 ASP A CA 1
ATOM 662 C C . ASP A 1 96 ? 12.385 -11.856 -2.339 1.00 93.75 96 ASP A C 1
ATOM 664 O O . ASP A 1 96 ? 11.185 -12.152 -2.400 1.00 93.75 96 ASP A O 1
ATOM 668 N N . PRO A 1 97 ? 13.079 -11.946 -1.186 1.00 94.12 97 PRO A N 1
ATOM 669 C CA . PRO A 1 97 ? 12.465 -12.388 0.059 1.00 94.12 97 PRO A CA 1
ATOM 670 C C . PRO A 1 97 ? 11.217 -11.574 0.412 1.00 94.12 97 PRO A C 1
ATOM 672 O O . PRO A 1 97 ? 11.237 -10.344 0.411 1.00 94.12 97 PRO A O 1
ATOM 675 N N . GLY A 1 98 ? 10.140 -12.266 0.770 1.00 90.12 98 GLY A N 1
ATOM 676 C CA . GLY A 1 98 ? 8.883 -11.644 1.162 1.00 90.12 98 GLY A CA 1
ATOM 677 C C . GLY A 1 98 ? 7.842 -12.675 1.596 1.00 90.12 98 GLY A C 1
ATOM 678 O O . GLY A 1 98 ? 8.120 -13.879 1.573 1.00 90.12 98 GLY A O 1
ATOM 679 N N . PRO A 1 99 ? 6.650 -12.218 2.007 1.00 89.56 99 PRO A N 1
ATOM 680 C CA . PRO A 1 99 ? 5.532 -13.097 2.323 1.00 89.56 99 PRO A CA 1
ATOM 681 C C . PRO A 1 99 ? 5.156 -13.987 1.136 1.00 89.56 99 PRO A C 1
ATOM 683 O O . PRO A 1 99 ? 5.249 -13.576 -0.023 1.00 89.56 99 PRO A O 1
ATOM 686 N N . SER A 1 100 ? 4.700 -15.206 1.423 1.00 90.50 100 SER A N 1
ATOM 687 C CA . SER A 1 100 ? 4.251 -16.151 0.391 1.00 90.50 100 SER A CA 1
ATOM 688 C C . SER A 1 100 ? 3.023 -15.661 -0.381 1.00 90.50 100 SER A C 1
ATOM 690 O O . SER A 1 100 ? 2.780 -16.112 -1.495 1.00 90.50 100 SER A O 1
ATOM 692 N N . ASP A 1 101 ? 2.253 -14.755 0.213 1.00 90.44 101 ASP A N 1
ATOM 693 C CA . ASP A 1 101 ? 0.991 -14.193 -0.267 1.00 90.44 101 ASP A CA 1
ATOM 694 C C . ASP A 1 101 ? 1.113 -12.728 -0.723 1.00 90.44 101 ASP A C 1
ATOM 696 O O . ASP A 1 101 ? 0.113 -12.035 -0.850 1.00 90.44 101 ASP A O 1
ATOM 700 N N . ARG A 1 102 ? 2.326 -12.254 -1.022 1.00 91.69 102 ARG A N 1
ATOM 701 C CA . ARG A 1 102 ? 2.633 -10.862 -1.420 1.00 91.69 102 ARG A CA 1
ATOM 702 C C . ARG A 1 102 ? 1.981 -10.332 -2.705 1.00 91.69 102 ARG A C 1
ATOM 704 O O . ARG A 1 102 ? 2.306 -9.225 -3.109 1.00 91.69 102 ARG A O 1
ATOM 711 N N . GLY A 1 103 ? 1.159 -11.128 -3.379 1.00 93.56 103 GLY A N 1
ATOM 712 C CA . GLY A 1 103 ? 0.521 -10.724 -4.627 1.00 93.56 103 GLY A CA 1
ATOM 713 C C . GLY A 1 103 ? 1.492 -10.531 -5.796 1.00 93.56 103 GLY A C 1
ATOM 714 O O . GLY A 1 103 ? 2.568 -11.139 -5.855 1.00 93.56 103 GLY A O 1
ATOM 715 N N . GLN A 1 104 ? 1.065 -9.731 -6.768 1.00 92.06 104 GLN A N 1
ATOM 716 C CA . GLN A 1 104 ? 1.803 -9.435 -7.997 1.00 92.06 104 GLN A CA 1
ATOM 717 C C . GLN A 1 104 ? 2.423 -8.043 -7.995 1.00 92.06 104 GLN A C 1
ATOM 719 O O . GLN A 1 104 ? 3.290 -7.764 -8.831 1.00 92.06 104 GLN A O 1
ATOM 724 N N . CYS A 1 105 ? 1.993 -7.175 -7.087 1.00 92.56 105 CYS A N 1
ATOM 725 C CA . CYS A 1 105 ? 2.250 -5.756 -7.160 1.00 92.56 105 CYS A CA 1
ATOM 726 C C . CYS A 1 105 ? 2.764 -5.200 -5.837 1.00 92.56 105 CYS A C 1
ATOM 728 O O . CYS A 1 105 ? 2.657 -5.808 -4.780 1.00 92.56 105 CYS A O 1
ATOM 730 N N . TYR A 1 106 ? 3.397 -4.033 -5.910 1.00 92.62 106 TYR A N 1
ATOM 731 C CA . TYR A 1 106 ? 3.912 -3.343 -4.736 1.00 92.62 106 TYR A CA 1
ATOM 732 C C . TYR A 1 106 ? 3.971 -1.831 -4.960 1.00 92.62 106 TYR A C 1
ATOM 734 O O . TYR A 1 106 ? 3.998 -1.347 -6.093 1.00 92.62 106 TYR A O 1
ATOM 742 N N . PHE A 1 107 ? 4.013 -1.066 -3.870 1.00 92.44 107 PHE A N 1
ATOM 743 C CA . PHE A 1 107 ? 4.148 0.389 -3.926 1.00 92.44 107 PHE A CA 1
ATOM 744 C C . PHE A 1 107 ? 5.600 0.826 -4.146 1.00 92.44 107 PHE A C 1
ATOM 746 O O . PHE A 1 107 ? 6.522 0.326 -3.500 1.00 92.44 107 PHE A O 1
ATOM 753 N N . TYR A 1 108 ? 5.805 1.816 -5.014 1.00 88.94 108 TYR A N 1
ATOM 754 C CA . TYR A 1 108 ? 7.123 2.338 -5.365 1.00 88.94 108 TYR A CA 1
ATOM 755 C C . TYR A 1 108 ? 7.141 3.875 -5.385 1.00 88.94 108 TYR A C 1
ATOM 757 O O . TYR A 1 108 ? 6.426 4.511 -6.160 1.00 88.94 108 TYR A O 1
ATOM 765 N N . GLY A 1 109 ? 7.981 4.470 -4.529 1.00 86.62 109 GLY A N 1
ATOM 766 C CA . GLY A 1 109 ? 8.084 5.924 -4.304 1.00 86.62 109 GLY A CA 1
ATOM 767 C C . GLY A 1 109 ? 9.041 6.691 -5.225 1.00 86.62 109 GLY A C 1
ATOM 768 O O . GLY A 1 109 ? 9.255 7.876 -4.998 1.00 86.62 109 GLY A O 1
ATOM 769 N N . GLN A 1 110 ? 9.591 6.035 -6.256 1.00 79.12 110 GLN A N 1
ATOM 770 C CA . GLN A 1 110 ? 10.648 6.544 -7.148 1.00 79.12 110 GLN A CA 1
ATOM 771 C C . GLN A 1 110 ? 11.996 6.840 -6.452 1.00 79.12 110 GLN A C 1
ATOM 773 O O . GLN A 1 110 ? 12.076 7.058 -5.251 1.00 79.12 110 GLN A O 1
ATOM 778 N N . VAL A 1 111 ? 13.099 6.803 -7.213 1.00 74.88 111 VAL A N 1
ATOM 779 C CA . VAL A 1 111 ? 14.477 6.770 -6.664 1.00 74.88 111 VAL A CA 1
ATOM 780 C C . VAL A 1 111 ? 14.894 8.067 -5.958 1.00 74.88 111 VAL A C 1
ATOM 782 O O . VAL A 1 111 ? 15.653 8.027 -4.995 1.00 74.88 111 VAL A O 1
ATOM 785 N N . SER A 1 112 ? 14.450 9.225 -6.447 1.00 72.56 112 SER A N 1
ATOM 786 C CA . SER A 1 112 ? 14.963 10.540 -6.027 1.00 72.56 112 SER A CA 1
ATOM 787 C C . SER A 1 112 ? 13.906 11.452 -5.406 1.00 72.56 112 SER A C 1
ATOM 789 O O . SER A 1 112 ? 14.154 12.645 -5.226 1.00 72.56 112 SER A O 1
ATOM 791 N N . ALA A 1 113 ? 12.731 10.914 -5.086 1.00 78.88 113 ALA A N 1
ATOM 792 C CA . ALA A 1 113 ? 11.613 11.694 -4.589 1.00 78.88 113 ALA A CA 1
ATOM 793 C C . ALA A 1 113 ? 11.187 11.246 -3.192 1.00 78.88 113 ALA A C 1
ATOM 795 O O . ALA A 1 113 ? 11.144 10.059 -2.879 1.00 78.88 113 ALA A O 1
ATOM 796 N N . SER A 1 114 ? 10.843 12.224 -2.357 1.00 88.44 114 SER A N 1
ATOM 797 C CA . SER A 1 114 ? 10.171 11.964 -1.090 1.00 88.44 114 SER A CA 1
ATOM 798 C C . SER A 1 114 ? 8.686 11.766 -1.346 1.00 88.44 114 SER A C 1
ATOM 800 O O . SER A 1 114 ? 8.033 12.638 -1.924 1.00 88.44 114 SER A O 1
ATOM 802 N N . THR A 1 115 ? 8.164 10.647 -0.862 1.00 90.75 115 THR A N 1
ATOM 803 C CA . THR A 1 115 ? 6.779 10.243 -1.080 1.00 90.75 115 THR A CA 1
ATOM 804 C C . THR A 1 115 ? 6.176 9.750 0.230 1.00 90.75 115 THR A C 1
ATOM 806 O O . THR A 1 115 ? 6.842 9.067 1.009 1.00 90.75 115 THR A O 1
ATOM 809 N N . SER A 1 116 ? 4.918 10.103 0.486 1.00 93.00 116 SER A N 1
ATOM 810 C CA . SER A 1 116 ? 4.146 9.630 1.637 1.00 93.00 116 SER A CA 1
ATOM 811 C C . SER A 1 116 ? 2.759 9.166 1.208 1.00 93.00 116 SER A C 1
ATOM 813 O O . SER A 1 116 ? 2.177 9.704 0.268 1.00 93.00 116 SER A O 1
ATOM 815 N N . MET A 1 117 ? 2.224 8.170 1.913 1.00 95.12 117 MET A N 1
ATOM 816 C CA . MET A 1 117 ? 0.874 7.646 1.708 1.00 95.12 117 MET A CA 1
ATOM 817 C C . MET A 1 117 ? 0.185 7.437 3.052 1.00 95.12 117 MET A C 1
ATOM 819 O O . MET A 1 117 ? 0.842 7.098 4.036 1.00 95.12 117 MET A O 1
ATOM 823 N N . TRP A 1 118 ? -1.131 7.631 3.099 1.00 97.00 118 TRP A N 1
ATOM 824 C CA . TRP A 1 118 ? -1.924 7.404 4.304 1.00 97.00 118 TRP A CA 1
ATOM 825 C C . TRP A 1 118 ? -3.381 7.035 4.002 1.00 97.00 118 TRP A C 1
ATOM 827 O O . TRP A 1 118 ? -3.945 7.388 2.961 1.00 97.00 118 TRP A O 1
ATOM 837 N N . GLN A 1 119 ? -4.004 6.362 4.971 1.00 97.50 119 GLN A N 1
ATOM 838 C CA . GLN A 1 119 ? -5.447 6.149 5.056 1.00 97.50 119 GLN A CA 1
ATOM 839 C C . GLN A 1 119 ? -5.955 6.640 6.407 1.00 97.50 119 GLN A C 1
ATOM 841 O O . GLN A 1 119 ? -5.277 6.519 7.427 1.00 97.50 119 GLN A O 1
ATOM 846 N N . THR A 1 120 ? -7.163 7.193 6.410 1.00 95.69 120 THR A N 1
ATOM 847 C CA . THR A 1 120 ? -7.881 7.544 7.634 1.00 95.69 120 THR A CA 1
ATOM 848 C C . THR A 1 120 ? -8.974 6.512 7.840 1.00 95.69 120 THR A C 1
ATOM 850 O O . THR A 1 120 ? -9.926 6.462 7.067 1.00 95.69 120 THR A O 1
ATOM 853 N N . ILE A 1 121 ? -8.829 5.688 8.876 1.00 91.94 121 ILE A N 1
ATOM 854 C CA . ILE A 1 121 ? -9.801 4.649 9.216 1.00 91.94 121 ILE A CA 1
ATOM 855 C C . ILE A 1 121 ? -10.728 5.178 10.305 1.00 91.94 121 ILE A C 1
ATOM 857 O O . ILE A 1 121 ? -10.274 5.601 11.369 1.00 91.94 121 ILE A O 1
ATOM 861 N N . ASN A 1 122 ? -12.033 5.160 10.036 1.00 89.56 122 ASN A N 1
ATOM 862 C CA . ASN A 1 122 ? -13.042 5.506 11.026 1.00 89.56 122 ASN A CA 1
ATOM 863 C C . ASN A 1 122 ? -13.517 4.241 11.745 1.00 89.56 122 ASN A C 1
ATOM 865 O O . ASN A 1 122 ? -14.173 3.393 11.151 1.00 89.56 122 ASN A O 1
ATOM 869 N N . LEU A 1 123 ? -13.217 4.152 13.037 1.00 87.88 123 LEU A N 1
ATOM 870 C CA . LEU A 1 123 ? -13.536 2.988 13.857 1.00 87.88 123 LEU A CA 1
ATOM 871 C C . LEU A 1 123 ? -14.987 2.954 14.356 1.00 87.88 123 LEU A C 1
ATOM 873 O O . LEU A 1 123 ? -15.418 1.917 14.846 1.00 87.88 123 LEU A O 1
ATOM 877 N N . ILE A 1 124 ? -15.758 4.041 14.221 1.00 84.81 124 ILE A N 1
ATOM 878 C CA . ILE A 1 124 ? -17.114 4.159 14.797 1.00 84.81 124 ILE A CA 1
ATOM 879 C C . ILE A 1 124 ? -18.074 3.089 14.250 1.00 84.81 124 ILE A C 1
ATOM 881 O O . ILE A 1 124 ? -18.969 2.638 14.963 1.00 84.81 124 ILE A O 1
ATOM 885 N N . ASN A 1 125 ? -17.877 2.664 13.000 1.00 81.44 125 ASN A N 1
ATOM 886 C CA . ASN A 1 125 ? -18.688 1.616 12.378 1.00 81.44 125 ASN A CA 1
ATOM 887 C C . ASN A 1 125 ? -18.095 0.210 12.547 1.00 81.44 125 ASN A C 1
ATOM 889 O O . ASN A 1 125 ? -18.785 -0.768 12.282 1.00 81.44 125 ASN A O 1
ATOM 893 N N . GLU A 1 126 ? -16.844 0.110 12.993 1.00 85.44 126 GLU A N 1
ATOM 894 C CA . GLU A 1 126 ? -16.106 -1.152 13.065 1.00 85.44 126 GLU A CA 1
ATOM 895 C C . GLU A 1 126 ? -16.084 -1.708 14.485 1.00 85.44 126 GLU A C 1
ATOM 897 O O . GLU A 1 126 ? -16.152 -2.911 14.685 1.00 85.44 126 GLU A O 1
ATOM 902 N N . VAL A 1 127 ? -16.016 -0.856 15.503 1.00 84.56 127 VAL A N 1
ATOM 903 C CA . VAL A 1 127 ? -15.962 -1.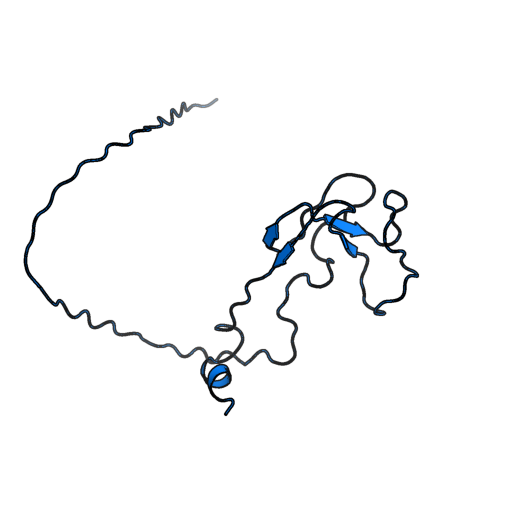264 16.909 1.00 84.56 127 VAL A CA 1
ATOM 904 C C . VAL A 1 127 ? -16.863 -0.367 17.747 1.00 84.56 127 VAL A C 1
ATOM 906 O O . VAL A 1 127 ? -17.013 0.822 17.475 1.00 84.56 127 VAL A O 1
ATOM 909 N N . SER A 1 128 ? -17.471 -0.930 18.795 1.00 82.81 128 SER A N 1
ATOM 910 C CA . SER A 1 128 ? -18.240 -0.123 19.747 1.00 82.81 128 SER A CA 1
ATOM 911 C C . SER A 1 128 ? -17.316 0.908 20.412 1.00 82.81 128 SER A C 1
ATOM 913 O O . SER A 1 128 ? -16.285 0.502 20.953 1.00 82.81 128 SER A O 1
ATOM 915 N N . PRO A 1 129 ? -17.673 2.207 20.454 1.00 80.31 129 PRO A N 1
ATOM 916 C CA . PRO A 1 129 ? -16.859 3.230 21.116 1.00 80.31 129 PRO A CA 1
ATOM 917 C C . PRO A 1 129 ? -16.539 2.894 22.578 1.00 80.31 129 PRO A C 1
ATOM 919 O O . PRO A 1 129 ? -15.439 3.155 23.049 1.00 80.31 129 PRO A O 1
ATOM 922 N N . LEU A 1 130 ? -17.464 2.219 23.273 1.00 80.81 130 LEU A N 1
ATOM 923 C CA . LEU A 1 130 ? -17.264 1.780 24.657 1.00 80.81 130 LEU A CA 1
ATOM 924 C C . LEU A 1 130 ? -16.094 0.799 24.816 1.00 80.81 130 LEU A C 1
ATOM 926 O O . LEU A 1 130 ? -15.494 0.769 25.881 1.00 80.81 130 LEU A O 1
ATOM 930 N N . LEU A 1 131 ? -15.769 0.010 23.785 1.00 81.19 131 LEU A N 1
ATOM 931 C CA . LEU A 1 131 ? -14.625 -0.912 23.801 1.00 81.19 131 LEU A CA 1
ATOM 932 C C . LEU A 1 131 ? -13.290 -0.189 23.590 1.00 81.19 131 LEU A C 1
ATOM 934 O O . LEU A 1 131 ? -12.254 -0.698 24.012 1.00 81.19 131 LEU A O 1
ATOM 938 N N . ILE A 1 132 ? -13.301 0.969 22.921 1.00 81.56 132 ILE A N 1
ATOM 939 C CA . ILE A 1 132 ? -12.092 1.772 22.698 1.00 81.56 132 ILE A CA 1
ATOM 940 C C . ILE A 1 132 ? -11.644 2.398 24.023 1.00 81.56 132 ILE A C 1
ATOM 942 O O . ILE A 1 132 ? -10.462 2.352 24.358 1.00 81.56 132 ILE A O 1
ATOM 946 N N . ASP A 1 133 ? -12.596 2.910 24.803 1.00 81.69 133 ASP A N 1
ATOM 947 C CA . ASP A 1 133 ? -12.316 3.662 26.030 1.00 81.69 133 ASP A CA 1
ATOM 948 C C . ASP A 1 133 ? -12.208 2.781 27.294 1.00 81.69 133 ASP A C 1
ATOM 950 O O . ASP A 1 133 ? -11.859 3.277 28.363 1.00 81.69 133 ASP A O 1
ATOM 954 N N . SER A 1 134 ? -12.497 1.474 27.211 1.00 75.31 134 SER A N 1
ATOM 955 C CA . SER A 1 134 ? -12.559 0.572 28.378 1.00 75.31 134 SER A CA 1
ATOM 956 C C . SER A 1 134 ? -11.245 -0.132 28.745 1.00 75.31 134 SER A C 1
ATOM 958 O O . SER A 1 134 ? -11.253 -1.004 29.613 1.00 75.31 134 SER A O 1
ATOM 960 N N . GLN A 1 135 ? -10.130 0.175 28.079 1.00 61.25 135 GLN A N 1
ATOM 961 C CA . GLN A 1 135 ? -8.825 -0.435 28.370 1.00 61.25 135 GLN A CA 1
ATOM 962 C C . GLN A 1 135 ? -8.125 0.361 29.486 1.00 61.25 135 GLN A C 1
ATOM 964 O O . GLN A 1 135 ? -7.387 1.306 29.210 1.00 61.25 135 GLN A O 1
ATOM 969 N N . THR A 1 136 ? -8.399 0.005 30.745 1.00 55.16 136 THR A N 1
ATOM 970 C CA . THR A 1 136 ? -7.687 0.500 31.943 1.00 55.16 136 THR A CA 1
ATOM 971 C C . THR A 1 136 ? -6.709 -0.526 32.478 1.00 55.16 136 THR A C 1
ATOM 973 O O . THR A 1 136 ? -7.129 -1.702 32.572 1.00 55.16 136 THR A O 1
#

Sequence (136 aa):
MTSTASSSITTPLTSTSSTTTSSTTSTTTSLTTTTTTTSATTTAAFNINLITNGDAETGSCQGSSGITSPVGWNYNGPITQVIYSDPAFVGMASSDPGPSDRGQCYFYGQVSASTSMWQTINLINEVSPLLIDSQT

Organism: NCBI:txid433720